Protein AF-A0ABC8LHP5-F1 (afdb_monomer_lite)

pLDDT: mean 87.09, std 14.73, range [48.38, 98.44]

Foldseek 3Di:
DDDPPPDDPPDPPPDDDDDDDFCVQFKDKDDDPPQWDADPRRPDTGWDADPVGTTDMDTPDDDPDDDDDD

Structure (mmCIF, N/CA/C/O backbone):
data_AF-A0ABC8LHP5-F1
#
_entry.id   AF-A0ABC8LHP5-F1
#
loop_
_atom_site.group_PDB
_atom_site.id
_atom_site.type_symbol
_atom_site.label_atom_id
_atom_site.label_alt_id
_atom_site.label_comp_id
_atom_site.label_asym_id
_atom_site.label_entity_id
_atom_site.label_seq_id
_atom_site.pdbx_PDB_ins_code
_atom_site.Cartn_x
_atom_site.Cartn_y
_atom_site.Cartn_z
_atom_site.occupancy
_atom_site.B_iso_or_equiv
_atom_site.auth_seq_id
_atom_site.auth_comp_id
_atom_site.auth_asym_id
_atom_site.auth_atom_id
_atom_site.pdbx_PDB_model_num
ATOM 1 N N . MET A 1 1 ? -25.984 -48.516 42.498 1.00 48.62 1 MET A N 1
ATOM 2 C CA . MET A 1 1 ? -24.731 -47.810 42.153 1.00 48.62 1 MET A CA 1
ATOM 3 C C . MET A 1 1 ? -25.016 -46.987 40.906 1.00 48.62 1 MET A C 1
ATOM 5 O O . MET A 1 1 ? -25.005 -47.531 39.813 1.00 48.62 1 MET A O 1
ATOM 9 N N . ALA A 1 2 ? -25.452 -45.738 41.082 1.00 48.38 2 ALA A N 1
ATOM 10 C CA . ALA A 1 2 ? -25.933 -44.905 39.982 1.00 48.38 2 ALA A CA 1
ATOM 11 C C . ALA A 1 2 ? -24.772 -44.115 39.365 1.00 48.38 2 ALA A C 1
ATOM 13 O O . ALA A 1 2 ? -23.962 -43.532 40.083 1.00 48.38 2 ALA A O 1
ATOM 14 N N . ASN A 1 3 ? -24.710 -44.157 38.039 1.00 59.94 3 ASN A N 1
ATOM 15 C CA . ASN A 1 3 ? -23.723 -43.558 37.152 1.00 59.94 3 ASN A CA 1
ATOM 16 C C . ASN A 1 3 ? -23.530 -42.050 37.431 1.00 59.94 3 ASN A C 1
ATOM 18 O O . ASN A 1 3 ? -24.399 -41.247 37.104 1.00 59.94 3 ASN A O 1
ATOM 22 N N . LYS A 1 4 ? -22.406 -41.668 38.055 1.00 58.03 4 LYS A N 1
ATOM 23 C CA . LYS A 1 4 ? -22.089 -40.278 38.456 1.00 58.03 4 LYS A CA 1
ATOM 24 C C . LYS A 1 4 ? -21.299 -39.480 37.405 1.00 58.03 4 LYS A C 1
ATOM 26 O O . LYS A 1 4 ? -20.887 -38.364 37.696 1.00 58.03 4 LYS A O 1
ATOM 31 N N . TYR A 1 5 ? -21.070 -40.021 36.207 1.00 62.41 5 TYR A N 1
ATOM 32 C CA . TYR A 1 5 ? -20.081 -39.467 35.266 1.00 62.41 5 TYR A CA 1
ATOM 33 C C . TYR A 1 5 ? -20.662 -38.782 34.022 1.00 62.41 5 TYR A C 1
ATOM 35 O O . TYR A 1 5 ? -19.939 -38.582 33.053 1.00 62.41 5 TYR A O 1
ATOM 43 N N . LEU A 1 6 ? -21.943 -38.405 34.022 1.00 59.09 6 LEU A N 1
ATOM 44 C CA . LEU A 1 6 ? -22.578 -37.789 32.851 1.00 59.09 6 LEU A CA 1
ATOM 45 C C . LEU A 1 6 ? -22.955 -36.319 33.090 1.00 59.09 6 LEU A C 1
ATOM 47 O O . LEU A 1 6 ? -24.125 -35.951 33.083 1.00 59.09 6 LEU A O 1
ATOM 51 N N . LEU A 1 7 ? -21.955 -35.467 33.309 1.00 59.88 7 LEU A N 1
ATOM 52 C CA . LEU A 1 7 ? -22.103 -34.014 33.189 1.00 59.88 7 LEU A CA 1
ATOM 53 C C . LEU A 1 7 ? -21.103 -33.544 32.126 1.00 59.88 7 LEU A C 1
ATOM 55 O O . LEU A 1 7 ? -19.899 -33.697 32.344 1.00 59.88 7 LEU A O 1
ATOM 59 N N . PRO A 1 8 ? -21.555 -33.031 30.964 1.00 62.44 8 PRO A N 1
ATOM 60 C CA . PRO A 1 8 ? -20.637 -32.541 29.955 1.00 62.44 8 PRO A CA 1
ATOM 61 C C . PRO A 1 8 ? -19.997 -31.266 30.499 1.00 62.44 8 PRO A C 1
ATOM 63 O O . PRO A 1 8 ? -20.674 -30.288 30.815 1.00 62.44 8 PRO A O 1
ATOM 66 N N . LEU A 1 9 ? -18.677 -31.304 30.640 1.00 60.28 9 LEU A N 1
ATOM 67 C CA . LEU A 1 9 ? -17.855 -30.150 30.957 1.00 60.28 9 LEU A CA 1
ATOM 68 C C . LEU A 1 9 ? -17.932 -29.187 29.762 1.00 60.28 9 LEU A C 1
ATOM 70 O O . LEU A 1 9 ? -17.177 -29.323 28.803 1.00 60.28 9 LEU A O 1
ATOM 74 N N . PHE A 1 10 ? -18.876 -28.243 29.786 1.00 66.69 10 PHE A N 1
ATOM 75 C CA . PHE A 1 10 ? -18.856 -27.086 28.890 1.00 66.69 10 PHE A CA 1
ATOM 76 C C . PHE A 1 10 ? -17.629 -26.245 29.253 1.00 66.69 10 PHE A C 1
ATOM 78 O O . PHE A 1 10 ? -17.679 -25.388 30.133 1.00 66.69 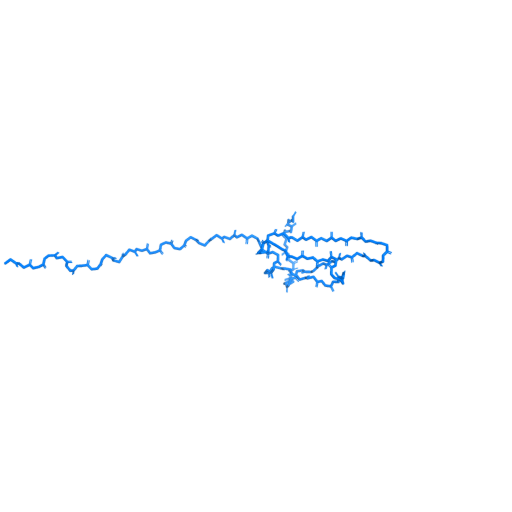10 PHE A O 1
ATOM 85 N N . LEU A 1 11 ? -16.498 -26.548 28.618 1.00 69.88 11 LEU A N 1
ATOM 86 C CA . LEU A 1 11 ? -15.290 -25.744 28.726 1.00 69.88 11 LEU A CA 1
ATOM 87 C C . LEU A 1 11 ? -15.549 -24.427 27.971 1.00 69.88 11 LEU A C 1
ATOM 89 O O . LEU A 1 11 ? -15.848 -24.483 26.774 1.00 69.88 11 LEU A O 1
ATOM 93 N N . PRO A 1 12 ? -15.479 -23.248 28.614 1.00 69.00 12 PRO A N 1
ATOM 94 C CA . PRO A 1 12 ? -15.622 -21.996 27.891 1.00 69.00 12 PRO A CA 1
ATOM 95 C C . PRO A 1 12 ? -14.407 -21.832 26.974 1.00 69.00 12 PRO A C 1
ATOM 97 O O . PRO A 1 12 ? -13.271 -21.720 27.436 1.00 69.00 12 PRO A O 1
ATOM 100 N N . LEU A 1 13 ? -14.644 -21.854 25.663 1.00 74.25 13 LEU A N 1
ATOM 101 C CA . LEU A 1 13 ? -13.619 -21.600 24.661 1.00 74.25 13 LEU A CA 1
ATOM 102 C C . LEU A 1 13 ? -13.310 -20.099 24.671 1.00 74.25 13 LEU A C 1
ATOM 104 O O . LEU A 1 13 ? -14.042 -19.299 24.090 1.00 74.25 13 LEU A O 1
ATOM 108 N N . ILE A 1 14 ? -12.247 -19.704 25.370 1.00 75.00 14 ILE A N 1
ATOM 109 C CA . ILE A 1 14 ? -11.741 -18.333 25.306 1.00 75.00 14 ILE A CA 1
ATOM 110 C C . ILE A 1 14 ? -11.045 -18.176 23.953 1.00 75.00 14 ILE A C 1
ATOM 112 O O . ILE A 1 14 ? -9.914 -18.622 23.765 1.00 75.00 14 ILE A O 1
ATOM 116 N N . VAL A 1 15 ? -11.738 -17.563 22.995 1.00 74.69 15 VAL A N 1
ATOM 117 C CA . VAL A 1 15 ? -11.144 -17.163 21.717 1.00 74.69 15 VAL A CA 1
ATOM 118 C C . VAL A 1 15 ? -10.418 -15.843 21.944 1.00 74.69 15 VAL A C 1
ATOM 120 O O . VAL A 1 15 ? -11.039 -14.789 22.055 1.00 74.69 15 VAL A O 1
ATOM 123 N N . ILE A 1 16 ? -9.093 -15.902 22.043 1.00 71.19 16 ILE A N 1
ATOM 124 C CA . ILE A 1 16 ? -8.253 -14.704 22.052 1.00 71.19 16 ILE A CA 1
ATOM 125 C C . ILE A 1 16 ? -8.057 -14.298 20.591 1.00 71.19 16 ILE A C 1
ATOM 127 O O . ILE A 1 16 ? -7.285 -14.920 19.866 1.00 71.19 16 ILE A O 1
ATOM 131 N N . SER A 1 17 ? -8.780 -13.277 20.135 1.00 67.06 17 SER A N 1
ATOM 132 C CA . SER A 1 17 ? -8.552 -12.688 18.816 1.00 67.06 17 SER A CA 1
ATOM 133 C C . SER A 1 17 ? -7.305 -11.805 18.865 1.00 67.06 17 SER A C 1
ATOM 135 O O . SER A 1 17 ? -7.328 -10.729 19.464 1.00 67.06 17 SER A O 1
ATOM 137 N N . SER A 1 18 ? -6.216 -12.241 18.235 1.00 66.81 18 SER A N 1
ATOM 138 C CA . SER A 1 18 ? -5.053 -11.387 17.996 1.00 66.81 18 SER A CA 1
ATOM 139 C C . SER A 1 18 ? -5.391 -10.357 16.916 1.00 66.81 18 SER A C 1
ATOM 141 O O . SER A 1 18 ? -5.626 -10.715 15.760 1.00 66.81 18 SER A O 1
ATOM 143 N N . VAL A 1 19 ? -5.411 -9.073 17.274 1.00 69.94 19 VAL A N 1
ATOM 144 C CA . VAL A 1 19 ? -5.435 -7.984 16.290 1.00 69.94 19 VAL A CA 1
ATOM 145 C C . VAL A 1 19 ? -3.995 -7.741 15.849 1.00 69.94 19 VAL A C 1
ATOM 147 O O . VAL A 1 19 ? -3.221 -7.119 16.567 1.00 69.94 19 VAL A O 1
ATOM 150 N N . SER A 1 20 ? -3.638 -8.284 14.686 1.00 78.81 20 SER A N 1
ATOM 151 C CA . SER A 1 20 ? -2.394 -7.968 13.977 1.00 78.81 20 SER A CA 1
ATOM 152 C C . SER A 1 20 ? -2.703 -7.058 12.787 1.00 78.81 20 SER A C 1
ATOM 154 O O . SER A 1 20 ? -3.729 -7.251 12.121 1.00 78.81 20 SER A O 1
ATOM 156 N N . ALA A 1 21 ? -1.844 -6.071 12.527 1.00 84.50 21 ALA A N 1
ATOM 157 C CA . ALA A 1 21 ? -1.910 -5.277 11.302 1.00 84.50 21 ALA A CA 1
ATOM 158 C C . ALA A 1 21 ? -1.691 -6.197 10.091 1.00 84.50 21 ALA A C 1
ATOM 160 O O . ALA A 1 21 ? -0.883 -7.125 10.156 1.00 84.50 21 ALA A O 1
ATOM 161 N N . ASN A 1 22 ? -2.440 -5.995 9.006 1.00 94.44 22 ASN A N 1
ATOM 162 C CA . ASN A 1 22 ? -2.317 -6.860 7.837 1.00 94.44 22 ASN A CA 1
ATOM 163 C C . ASN A 1 22 ? -2.557 -6.068 6.553 1.00 94.44 22 ASN A C 1
ATOM 165 O O . ASN A 1 22 ? -3.690 -5.714 6.220 1.00 94.44 22 ASN A O 1
ATOM 169 N N . PHE A 1 23 ? -1.494 -5.867 5.783 1.00 96.50 23 PHE A N 1
ATOM 170 C CA . PHE A 1 23 ? -1.533 -5.091 4.552 1.00 96.50 23 PHE A CA 1
ATOM 171 C C . PHE A 1 23 ? -2.512 -5.660 3.518 1.00 96.50 23 PHE A C 1
ATOM 173 O O . PHE A 1 23 ? -3.131 -4.880 2.803 1.00 96.50 23 PHE A O 1
ATOM 180 N N . GLN A 1 24 ? -2.736 -6.983 3.457 1.00 96.00 24 GLN A N 1
ATOM 181 C CA . GLN A 1 24 ? -3.731 -7.544 2.526 1.00 96.00 24 GLN A CA 1
ATOM 182 C C . GLN A 1 24 ? -5.157 -7.112 2.882 1.00 96.00 24 GLN A C 1
ATOM 184 O O . GLN A 1 24 ? -6.003 -6.991 1.992 1.00 96.00 24 GLN A O 1
ATOM 189 N N . ARG A 1 25 ? -5.446 -6.880 4.167 1.00 95.38 25 ARG A N 1
ATOM 190 C CA . ARG A 1 25 ? -6.761 -6.404 4.618 1.00 95.38 25 ARG A CA 1
ATOM 191 C C . ARG A 1 25 ? -6.907 -4.895 4.487 1.00 95.38 25 ARG A C 1
ATOM 193 O O . ARG A 1 25 ? -7.984 -4.446 4.108 1.00 95.38 25 ARG A O 1
ATOM 200 N N . ASP A 1 26 ? -5.840 -4.147 4.749 1.00 95.38 26 ASP A N 1
ATOM 201 C CA . ASP A 1 26 ? -5.934 -2.704 4.992 1.00 95.38 26 ASP A CA 1
ATOM 202 C C . ASP A 1 26 ? -5.595 -1.843 3.760 1.00 95.38 26 ASP A C 1
ATOM 204 O O . ASP A 1 26 ? -6.126 -0.735 3.611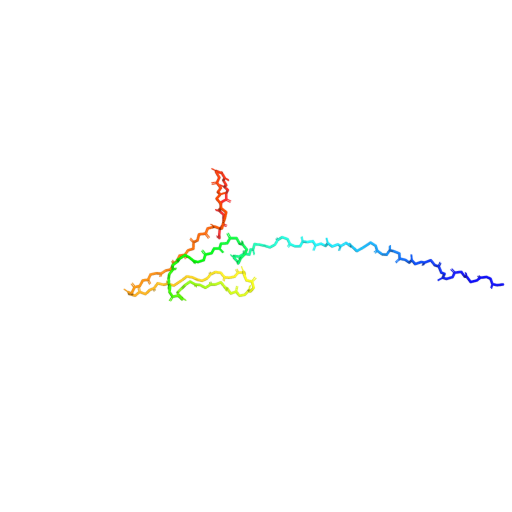 1.00 95.38 26 ASP A O 1
ATOM 208 N N . VAL A 1 27 ? -4.754 -2.344 2.846 1.00 96.31 27 VAL A N 1
ATOM 209 C CA . VAL A 1 27 ? -4.289 -1.603 1.663 1.00 96.31 27 VAL A CA 1
ATOM 210 C C . VAL A 1 27 ? -4.394 -2.426 0.381 1.00 96.31 27 VAL A C 1
ATOM 212 O O . VAL A 1 27 ? -4.543 -3.649 0.395 1.00 96.31 27 VAL A O 1
ATOM 215 N N . GLU A 1 28 ? -4.312 -1.747 -0.754 1.00 97.44 28 GLU A N 1
ATOM 216 C CA . GLU A 1 28 ? -4.182 -2.361 -2.072 1.00 97.44 28 GLU A CA 1
ATOM 217 C C . GLU A 1 28 ? -3.097 -1.671 -2.893 1.00 97.44 28 GLU A C 1
ATOM 219 O O . GLU A 1 28 ? -2.868 -0.470 -2.766 1.00 97.44 28 GLU A O 1
ATOM 224 N N . ILE A 1 29 ? -2.417 -2.437 -3.742 1.00 98.06 29 ILE A N 1
ATOM 225 C CA . ILE A 1 29 ? -1.372 -1.910 -4.620 1.00 98.06 29 ILE A CA 1
ATOM 226 C C . ILE A 1 29 ? -2.034 -1.324 -5.859 1.00 98.06 29 ILE A C 1
ATOM 228 O O . ILE A 1 29 ? -2.729 -2.027 -6.587 1.00 98.06 29 ILE A O 1
ATOM 232 N N . THR A 1 30 ? -1.823 -0.031 -6.084 1.00 97.38 30 THR A N 1
ATOM 233 C CA . THR A 1 30 ? -2.528 0.741 -7.116 1.00 97.38 30 THR A CA 1
ATOM 234 C C . THR A 1 30 ? -1.734 0.849 -8.407 1.00 97.38 30 THR A C 1
ATOM 236 O O . THR A 1 30 ? -2.315 0.944 -9.485 1.00 97.38 30 THR A O 1
ATOM 239 N N . TRP A 1 31 ? -0.403 0.819 -8.322 1.00 96.94 31 TRP A N 1
ATOM 240 C CA . TRP A 1 31 ? 0.475 0.857 -9.486 1.00 96.94 31 TRP A CA 1
ATOM 241 C C . TRP A 1 31 ? 1.844 0.249 -9.176 1.00 96.94 31 TRP A C 1
ATOM 243 O O . TRP A 1 31 ? 2.247 0.104 -8.020 1.00 96.94 31 TRP A O 1
ATOM 253 N N . GLY A 1 32 ? 2.578 -0.093 -10.234 1.00 95.25 32 GLY A N 1
ATOM 254 C CA . GLY A 1 32 ? 3.950 -0.586 -10.137 1.00 95.25 32 GLY A CA 1
ATOM 255 C C . GLY A 1 32 ? 4.255 -1.842 -10.940 1.00 95.25 32 GLY A C 1
ATOM 256 O O . GLY A 1 32 ? 5.407 -2.257 -10.955 1.00 95.25 32 GLY A O 1
ATOM 257 N N . ASP A 1 33 ? 3.269 -2.439 -11.618 1.00 95.00 33 ASP A N 1
ATOM 258 C CA . ASP A 1 33 ? 3.493 -3.515 -12.599 1.00 95.00 33 ASP A CA 1
ATOM 259 C C . ASP A 1 33 ? 4.409 -4.636 -12.048 1.00 95.00 33 ASP A C 1
ATOM 261 O O . ASP A 1 33 ? 5.491 -4.915 -12.553 1.00 95.00 33 ASP A O 1
ATOM 265 N N . GLY A 1 34 ? 4.023 -5.191 -10.891 1.00 95.81 34 GLY A N 1
ATOM 266 C CA . GLY A 1 34 ? 4.770 -6.232 -10.166 1.00 95.81 34 GLY A CA 1
ATOM 267 C C . GLY A 1 34 ? 5.841 -5.736 -9.179 1.00 95.81 34 GLY A C 1
ATOM 268 O O . GLY A 1 34 ? 6.347 -6.523 -8.376 1.00 95.81 34 GLY A O 1
ATOM 269 N N . ARG A 1 35 ? 6.163 -4.436 -9.175 1.00 97.75 35 ARG A N 1
ATOM 270 C CA . ARG A 1 35 ? 7.166 -3.837 -8.265 1.00 97.75 35 ARG A CA 1
ATOM 271 C C . ARG A 1 35 ? 6.666 -3.611 -6.841 1.00 97.75 35 ARG A C 1
ATOM 273 O O . ARG A 1 35 ? 7.487 -3.405 -5.949 1.00 97.75 35 ARG A O 1
ATOM 280 N N . GLY A 1 36 ? 5.352 -3.647 -6.641 1.00 97.88 36 GLY A N 1
ATOM 281 C CA . GLY A 1 36 ? 4.718 -3.663 -5.330 1.00 97.88 36 GLY A CA 1
ATOM 282 C C . GLY A 1 36 ? 4.179 -5.058 -5.022 1.00 97.88 36 GLY A C 1
ATOM 283 O O . GLY A 1 36 ? 3.483 -5.634 -5.859 1.00 97.88 36 GLY A O 1
ATOM 284 N N . GLN A 1 37 ? 4.483 -5.597 -3.840 1.00 97.75 37 GLN A N 1
ATOM 285 C CA . GLN A 1 37 ? 4.052 -6.934 -3.419 1.00 97.75 37 GLN A CA 1
ATOM 286 C C . GLN A 1 37 ? 3.700 -6.974 -1.930 1.00 97.75 37 GLN A C 1
ATOM 288 O O . GLN A 1 37 ? 4.369 -6.348 -1.109 1.00 97.75 37 GLN A O 1
ATOM 293 N N . ILE A 1 38 ? 2.678 -7.758 -1.583 1.00 97.50 38 ILE A N 1
ATOM 294 C CA . ILE A 1 38 ? 2.330 -8.083 -0.198 1.00 97.50 38 ILE A CA 1
ATOM 295 C C . ILE A 1 38 ? 2.593 -9.574 0.017 1.00 97.50 38 ILE A C 1
ATOM 297 O O . ILE A 1 38 ? 2.042 -10.414 -0.693 1.00 97.50 38 ILE A O 1
ATOM 301 N N . THR A 1 39 ? 3.440 -9.899 0.987 1.00 96.62 39 THR A N 1
ATOM 302 C CA . THR A 1 39 ? 3.929 -11.258 1.263 1.00 96.62 39 THR A CA 1
ATOM 303 C C . THR A 1 39 ? 3.837 -11.570 2.758 1.00 96.62 39 THR A C 1
ATOM 305 O O . THR A 1 39 ? 3.327 -10.753 3.528 1.00 96.62 39 THR A O 1
ATOM 308 N N . ASN A 1 40 ? 4.293 -12.761 3.164 1.00 95.38 40 ASN A N 1
ATOM 309 C CA . ASN A 1 40 ? 4.258 -13.234 4.551 1.00 95.38 40 ASN A CA 1
ATOM 310 C C . ASN A 1 40 ? 2.857 -13.096 5.175 1.00 95.38 40 ASN A C 1
ATOM 312 O O . ASN A 1 40 ? 2.670 -12.379 6.151 1.00 95.38 40 ASN A O 1
ATOM 316 N N . ASP A 1 41 ? 1.852 -13.666 4.502 1.00 93.75 41 ASP A N 1
ATOM 317 C CA . ASP A 1 41 ? 0.438 -13.624 4.904 1.00 93.75 41 ASP A CA 1
ATOM 318 C C . ASP A 1 41 ? -0.114 -12.221 5.222 1.00 93.75 41 ASP 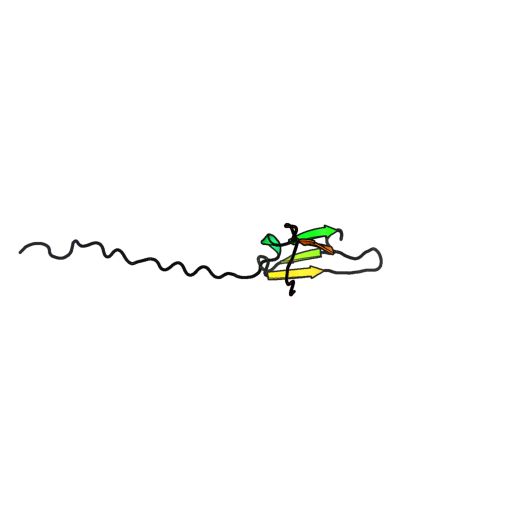A C 1
ATOM 320 O O . ASP A 1 41 ? -1.074 -12.062 5.973 1.00 93.75 41 ASP A O 1
ATOM 324 N N . GLY A 1 42 ? 0.461 -11.186 4.603 1.00 94.94 42 GLY A N 1
ATOM 325 C CA . GLY A 1 42 ? 0.034 -9.798 4.757 1.00 94.94 42 GLY A CA 1
ATOM 326 C C . GLY A 1 42 ? 0.818 -8.985 5.773 1.00 94.94 42 GLY A C 1
ATOM 327 O O . GLY A 1 42 ? 0.491 -7.819 5.976 1.00 94.94 42 GLY A O 1
ATOM 328 N N . GLU A 1 43 ? 1.863 -9.550 6.365 1.00 94.94 43 GLU A N 1
ATOM 329 C CA . GLU A 1 43 ? 2.728 -8.842 7.310 1.00 94.94 43 GLU A CA 1
ATOM 330 C C . GLU A 1 43 ? 3.798 -7.989 6.616 1.00 94.94 43 GLU A C 1
ATOM 332 O O . GLU A 1 43 ? 4.294 -7.036 7.211 1.00 94.94 43 GLU A O 1
ATOM 337 N N . LEU A 1 44 ? 4.157 -8.299 5.362 1.00 95.75 44 LEU A N 1
ATOM 338 C CA . LEU A 1 44 ? 5.246 -7.615 4.662 1.00 95.75 44 LEU A CA 1
ATOM 339 C C . LEU A 1 44 ? 4.781 -6.985 3.348 1.00 95.75 44 LEU A C 1
ATOM 341 O O . LEU A 1 44 ? 4.510 -7.684 2.371 1.00 95.75 44 LEU A O 1
ATOM 345 N N . LEU A 1 45 ? 4.773 -5.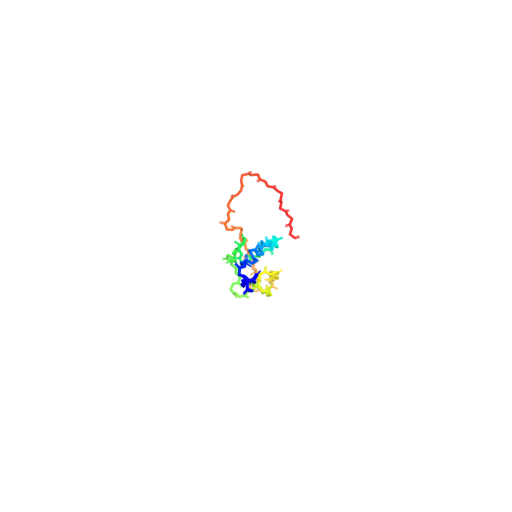655 3.307 1.00 97.12 45 LEU A N 1
ATOM 346 C CA . LEU A 1 45 ? 4.625 -4.864 2.088 1.00 97.12 45 LEU A CA 1
ATOM 347 C C . LEU A 1 45 ? 6.011 -4.471 1.559 1.00 97.12 45 LEU A C 1
ATOM 349 O O . LEU A 1 45 ? 6.795 -3.841 2.264 1.00 97.12 45 LEU A O 1
ATOM 353 N N . THR A 1 46 ? 6.310 -4.826 0.310 1.00 97.44 46 THR A N 1
ATOM 354 C CA . THR A 1 46 ? 7.551 -4.444 -0.382 1.00 97.44 46 THR A CA 1
ATOM 355 C C . THR A 1 46 ? 7.223 -3.587 -1.593 1.00 97.44 46 THR A C 1
ATOM 357 O O . THR A 1 46 ? 6.384 -3.961 -2.412 1.00 97.44 46 THR A O 1
ATOM 360 N N . LEU A 1 47 ? 7.917 -2.459 -1.724 1.00 98.06 47 LEU A N 1
ATOM 361 C CA . LEU A 1 47 ? 7.868 -1.583 -2.889 1.00 98.06 47 LEU A CA 1
ATOM 362 C C . LEU A 1 47 ? 9.273 -1.458 -3.470 1.00 98.06 47 LEU A C 1
ATOM 364 O O . LEU A 1 47 ? 10.251 -1.323 -2.733 1.00 98.06 47 LEU A O 1
ATOM 368 N N . SER A 1 48 ? 9.370 -1.483 -4.792 1.00 97.75 48 SER A N 1
ATOM 369 C CA . SER A 1 48 ? 10.628 -1.293 -5.512 1.00 97.75 48 SER A CA 1
ATOM 370 C C . SER A 1 48 ? 10.517 -0.194 -6.570 1.00 97.75 48 SER A C 1
ATOM 372 O O . SER A 1 48 ? 9.421 0.186 -6.999 1.00 97.75 48 SER A O 1
ATOM 374 N N . LEU A 1 49 ? 11.679 0.345 -6.940 1.00 98.00 49 LEU A N 1
ATOM 375 C CA . LEU A 1 49 ? 11.861 1.419 -7.910 1.00 98.00 49 LEU A CA 1
ATOM 376 C C . LEU A 1 49 ? 13.055 1.090 -8.801 1.00 98.00 49 LEU A C 1
ATOM 378 O O . LEU A 1 49 ? 14.134 0.754 -8.310 1.00 98.00 49 LEU A O 1
ATOM 382 N N . ASP A 1 50 ? 12.862 1.237 -10.106 1.00 96.44 50 ASP A N 1
ATOM 383 C CA . ASP A 1 50 ? 13.913 1.116 -11.110 1.00 96.44 50 ASP A CA 1
ATOM 384 C C . ASP A 1 50 ? 13.864 2.299 -12.100 1.00 96.44 50 ASP A C 1
ATOM 386 O O . ASP A 1 50 ? 13.167 3.291 -11.883 1.00 96.44 50 ASP A O 1
ATOM 390 N N . LYS A 1 51 ? 14.639 2.225 -13.192 1.00 97.75 51 LYS A N 1
ATOM 391 C CA . LYS A 1 51 ? 14.679 3.285 -14.217 1.00 97.75 51 LYS A CA 1
ATOM 392 C C . LYS A 1 51 ? 13.357 3.479 -14.965 1.00 97.75 51 LYS A C 1
ATOM 394 O O . LYS A 1 51 ? 13.158 4.547 -15.536 1.00 97.75 51 LYS A O 1
ATOM 399 N N . SER A 1 52 ? 12.521 2.448 -15.038 1.00 96.06 52 SER A N 1
ATOM 400 C CA . SER A 1 52 ? 11.252 2.476 -15.764 1.00 96.06 52 SER A CA 1
ATOM 401 C C . SER A 1 52 ? 10.124 3.061 -14.916 1.00 96.06 52 SER A C 1
ATOM 403 O O . SER A 1 52 ? 9.405 3.930 -15.405 1.00 96.06 52 SER A O 1
ATOM 405 N N . SER A 1 53 ? 9.986 2.641 -13.652 1.00 97.00 53 SER A N 1
ATOM 406 C CA . SER A 1 53 ? 9.002 3.204 -12.720 1.00 97.00 53 SER A CA 1
ATOM 407 C C . SER A 1 53 ? 9.223 2.756 -11.271 1.00 97.00 53 SER A C 1
ATOM 409 O O . SER A 1 53 ? 10.025 1.868 -10.978 1.00 97.00 53 SER A O 1
ATOM 411 N N . GLY A 1 54 ? 8.453 3.358 -10.358 1.00 97.94 54 GLY A N 1
ATOM 412 C CA . GLY A 1 54 ? 8.263 2.890 -8.979 1.00 97.94 54 GLY A CA 1
ATOM 413 C C . GLY A 1 54 ? 7.054 1.968 -8.803 1.00 97.94 54 GLY A C 1
ATOM 414 O O . GLY A 1 54 ? 6.573 1.371 -9.769 1.00 97.94 54 GLY A O 1
ATOM 415 N N . SER A 1 55 ? 6.548 1.918 -7.569 1.00 98.44 55 SER A N 1
ATOM 416 C CA . SER A 1 55 ? 5.294 1.269 -7.164 1.00 98.44 55 SER A CA 1
ATOM 417 C C . SER A 1 55 ? 4.621 2.034 -6.020 1.00 98.44 55 SER A C 1
ATOM 419 O O . SER A 1 55 ? 5.268 2.834 -5.340 1.00 98.44 55 SER A O 1
ATOM 421 N N . GLY A 1 56 ? 3.328 1.792 -5.798 1.00 97.75 56 GLY A N 1
ATOM 422 C CA . GLY A 1 56 ? 2.578 2.436 -4.721 1.00 97.75 56 GLY A CA 1
ATOM 423 C C . GLY A 1 56 ? 1.301 1.695 -4.336 1.00 97.75 56 GLY A C 1
ATOM 424 O O . GLY A 1 56 ? 0.851 0.782 -5.027 1.00 97.75 56 GLY A O 1
ATOM 425 N N . PHE A 1 57 ? 0.728 2.097 -3.206 1.00 97.75 57 PHE A N 1
ATOM 426 C CA . PHE A 1 57 ? -0.481 1.516 -2.633 1.00 97.75 57 PHE A CA 1
ATOM 427 C C . PHE A 1 57 ? -1.423 2.609 -2.131 1.00 97.75 57 PHE A C 1
ATOM 429 O O . PHE A 1 57 ? -1.021 3.763 -1.970 1.00 97.75 57 PHE A O 1
ATOM 436 N N . GLN A 1 58 ? -2.666 2.230 -1.866 1.00 97.62 58 GLN A N 1
ATOM 437 C CA . GLN A 1 58 ? -3.645 3.065 -1.180 1.00 97.62 58 GLN A CA 1
ATOM 438 C C . GLN A 1 58 ? -4.349 2.274 -0.083 1.00 97.62 58 GLN A C 1
ATOM 440 O O . GLN A 1 58 ? -4.433 1.046 -0.151 1.00 97.62 58 GLN A O 1
ATOM 445 N N . SER A 1 59 ? -4.865 2.967 0.931 1.00 96.94 59 SER A N 1
ATOM 446 C CA . SER A 1 59 ? -5.783 2.347 1.883 1.00 96.94 59 SER A CA 1
ATOM 447 C C . SER A 1 59 ? -7.080 1.960 1.181 1.00 96.94 59 SER A C 1
ATOM 449 O O . SER A 1 59 ? -7.589 2.703 0.346 1.00 96.94 59 SER A O 1
ATOM 451 N N . LYS A 1 60 ? -7.646 0.811 1.551 1.00 97.06 60 LYS A N 1
ATOM 452 C CA . LYS A 1 60 ? -8.948 0.371 1.019 1.00 97.06 60 LYS A CA 1
ATOM 453 C C . LYS A 1 60 ? -1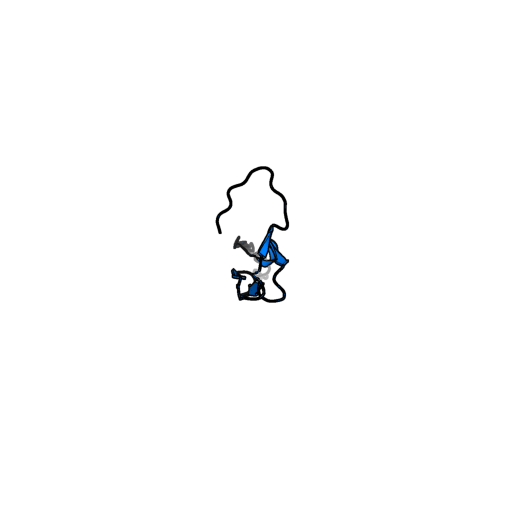0.124 1.184 1.555 1.00 97.06 60 LYS A C 1
ATOM 455 O O . LYS A 1 60 ? -11.193 1.193 0.958 1.00 97.06 60 LYS A O 1
ATOM 460 N N . ASN A 1 61 ? -9.924 1.835 2.696 1.00 96.12 61 ASN A N 1
ATOM 461 C CA . ASN A 1 61 ? -10.903 2.704 3.327 1.00 96.12 61 ASN A CA 1
ATOM 462 C C . ASN A 1 61 ? -10.411 4.150 3.290 1.00 96.12 61 ASN A C 1
ATOM 464 O O . ASN A 1 61 ? -9.207 4.413 3.360 1.00 96.12 61 ASN A O 1
ATOM 468 N N . GLU A 1 62 ? -11.360 5.075 3.242 1.00 97.19 62 GLU A N 1
ATOM 469 C CA . GLU A 1 62 ? -11.118 6.503 3.396 1.00 97.19 62 GLU A CA 1
ATOM 470 C C . GLU A 1 62 ? -11.352 6.915 4.850 1.00 97.19 62 GLU A C 1
ATOM 472 O O . GLU A 1 62 ? -12.248 6.404 5.527 1.00 97.19 62 GLU A O 1
ATOM 477 N N . TYR A 1 63 ? -10.554 7.863 5.333 1.00 95.75 63 TYR A N 1
ATOM 478 C CA . TYR A 1 63 ? -10.629 8.338 6.709 1.00 95.75 63 TYR A CA 1
ATOM 479 C C . TYR A 1 63 ? -10.663 9.862 6.727 1.00 95.75 63 TYR A C 1
ATOM 481 O O . TYR A 1 63 ? -9.821 10.515 6.117 1.00 95.75 63 TYR A O 1
ATOM 489 N N . LEU A 1 64 ? -11.620 10.435 7.461 1.00 98.00 64 LEU A N 1
ATOM 490 C CA . LEU A 1 64 ? -11.708 11.886 7.657 1.00 98.00 64 LEU A CA 1
ATOM 491 C C . LEU A 1 64 ? -10.693 12.389 8.700 1.00 98.00 64 LEU A C 1
ATOM 493 O O . LEU A 1 64 ? -10.173 13.494 8.583 1.00 98.00 64 LEU A O 1
ATOM 497 N N . PHE A 1 65 ? -10.396 11.559 9.705 1.00 96.62 65 PHE A N 1
ATOM 498 C CA . PHE A 1 65 ? -9.395 11.799 10.745 1.00 96.62 65 PHE A CA 1
ATOM 499 C C . PHE A 1 65 ? -8.683 10.481 11.060 1.00 96.62 65 PHE A C 1
ATOM 501 O O . PHE A 1 65 ? -9.318 9.426 11.057 1.00 96.62 65 PHE A O 1
ATOM 508 N N . GLY A 1 66 ? -7.389 10.520 11.375 1.00 91.50 66 GLY A N 1
ATOM 509 C CA . GLY A 1 66 ? -6.650 9.312 11.729 1.00 91.50 66 GLY A CA 1
ATOM 510 C C . GLY A 1 66 ? -5.218 9.587 12.169 1.00 91.50 66 GLY A C 1
ATOM 511 O O . GLY A 1 66 ? -4.655 10.643 11.882 1.00 91.50 66 GLY A O 1
ATOM 512 N N . LYS A 1 67 ? -4.638 8.609 12.866 1.00 93.38 67 LYS A N 1
ATOM 513 C CA . LYS A 1 67 ? -3.194 8.488 13.066 1.00 93.38 67 LYS A CA 1
ATOM 514 C C . LYS A 1 67 ? -2.738 7.295 12.240 1.00 93.38 67 LYS A C 1
ATOM 516 O O . LYS A 1 67 ? -3.264 6.200 12.416 1.00 93.38 67 LYS A O 1
ATOM 521 N N . ILE A 1 68 ? -1.805 7.534 11.333 1.00 91.81 68 ILE A N 1
ATOM 522 C CA . ILE A 1 68 ? -1.266 6.515 10.443 1.00 91.81 68 ILE A CA 1
ATOM 523 C C . ILE A 1 68 ? 0.183 6.309 10.859 1.00 91.81 68 ILE A C 1
ATOM 525 O O . ILE A 1 68 ? 0.986 7.234 10.759 1.00 91.81 68 ILE A O 1
ATOM 529 N N . ASP A 1 69 ? 0.482 5.111 11.342 1.00 91.31 69 ASP A N 1
ATOM 530 C CA . ASP A 1 69 ? 1.837 4.632 11.577 1.00 91.31 69 ASP A CA 1
ATOM 531 C C . ASP A 1 69 ? 2.047 3.425 10.658 1.00 91.31 69 ASP A C 1
ATOM 533 O O . ASP A 1 69 ? 1.131 2.616 10.476 1.00 91.31 69 ASP A O 1
ATOM 537 N N . MET A 1 70 ? 3.225 3.344 1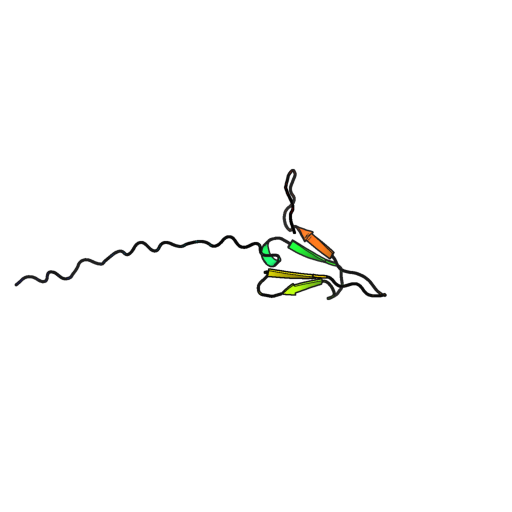0.048 1.00 86.25 70 MET A N 1
ATOM 538 C CA . MET A 1 70 ? 3.617 2.291 9.111 1.00 86.25 70 MET A CA 1
ATOM 539 C C . MET A 1 70 ? 4.987 1.754 9.491 1.00 86.25 70 MET A C 1
ATOM 541 O O . MET A 1 70 ? 5.849 2.585 9.860 1.00 86.25 70 MET A O 1
#

InterPro domains:
  IPR000757 Beta-glucanase-like, N-terminal domain [PF00722] (24-70)
  IPR013320 Concanavalin A-like lectin/glucanase domain superfamily [SSF49899] (25-70)
  IPR044791 Beta-glucanase/XTH [PTHR31062] (15-70)

Organism: Eruca vesicaria subsp. sativa (NCBI:txid29727)

Secondary structure (DSSP, 8-state):
----------------------HHHHEEEEESTTSEEEEGGGTEEEE---SS---EEEESS--SS-----

Radius of gyration: 23.14 Å; chains: 1; bounding box: 41×60×58 Å

Sequence (70 aa):
MANKYLLPLFLPLIVISSVSANFQRDVEITWGDGRGQITNDGELLTLSLDKSSGSGFQSKNEYLFGKIDM